Protein AF-A0A2U3ES69-F1 (afdb_monomer)

Structure (mmCIF, N/CA/C/O backbone):
data_AF-A0A2U3ES69-F1
#
_entry.id   AF-A0A2U3ES69-F1
#
loop_
_atom_site.group_PDB
_atom_site.id
_atom_site.type_symbol
_atom_site.label_atom_id
_atom_site.label_alt_id
_atom_site.label_comp_id
_atom_site.label_asym_id
_atom_site.label_entity_id
_atom_site.label_seq_id
_atom_site.pdbx_PDB_ins_code
_atom_site.Cartn_x
_atom_site.Cartn_y
_atom_site.Cartn_z
_atom_site.occupancy
_atom_site.B_iso_or_equiv
_atom_site.auth_seq_id
_atom_site.auth_comp_id
_atom_site.auth_asym_id
_atom_site.auth_atom_id
_atom_site.pdbx_PDB_model_num
ATOM 1 N N . GLY A 1 1 ? -7.976 -5.725 12.006 1.00 90.69 1 GLY A N 1
ATOM 2 C CA . GLY A 1 1 ? -6.854 -6.553 11.523 1.00 90.69 1 GLY A CA 1
ATOM 3 C C . GLY A 1 1 ? -6.730 -6.381 10.029 1.00 90.69 1 GLY A C 1
ATOM 4 O O . GLY A 1 1 ? -7.439 -5.546 9.483 1.00 90.69 1 GLY A O 1
ATOM 5 N N . ILE A 1 2 ? -5.855 -7.136 9.366 1.00 96.06 2 ILE A N 1
ATOM 6 C CA . ILE A 1 2 ? -5.842 -7.197 7.897 1.00 96.06 2 ILE A CA 1
ATOM 7 C C . ILE A 1 2 ? -7.011 -8.078 7.450 1.00 96.06 2 ILE A C 1
ATOM 9 O O . ILE A 1 2 ? -7.102 -9.220 7.882 1.00 96.06 2 ILE A O 1
ATOM 13 N N . GLU A 1 3 ? -7.890 -7.546 6.605 1.00 97.12 3 GLU A N 1
ATOM 14 C CA . GLU A 1 3 ? -9.077 -8.255 6.102 1.00 97.12 3 GLU A CA 1
ATOM 15 C C . GLU A 1 3 ? -8.863 -8.769 4.677 1.00 97.12 3 GLU A C 1
ATOM 17 O O . GLU A 1 3 ? -9.312 -9.853 4.314 1.00 97.12 3 GLU A O 1
ATOM 22 N N . ARG A 1 4 ? -8.182 -7.974 3.844 1.00 97.44 4 ARG A N 1
ATOM 23 C CA . ARG A 1 4 ? -7.964 -8.291 2.432 1.00 97.44 4 ARG A CA 1
ATOM 24 C C . ARG A 1 4 ? -6.699 -7.629 1.914 1.00 97.44 4 ARG A C 1
ATOM 26 O O . ARG A 1 4 ? -6.400 -6.490 2.269 1.00 97.44 4 ARG A O 1
ATOM 33 N N . ILE A 1 5 ? -6.017 -8.315 1.005 1.00 97.00 5 ILE A N 1
ATOM 34 C CA . ILE A 1 5 ? -5.001 -7.729 0.136 1.00 97.00 5 ILE A CA 1
ATOM 35 C C . ILE A 1 5 ? -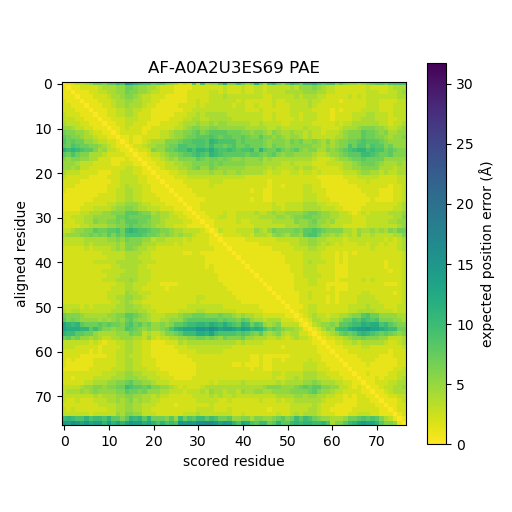5.331 -8.054 -1.320 1.00 97.00 5 ILE A C 1
ATOM 37 O O . ILE A 1 5 ? -5.689 -9.182 -1.648 1.00 97.00 5 ILE A O 1
ATOM 41 N N . GLU A 1 6 ? -5.235 -7.054 -2.187 1.00 97.81 6 GLU A N 1
ATOM 42 C CA . GLU A 1 6 ? -5.391 -7.209 -3.632 1.00 97.81 6 GLU A CA 1
ATOM 43 C C . GLU A 1 6 ? -4.173 -6.617 -4.322 1.00 97.81 6 GLU A C 1
ATOM 45 O O . GLU A 1 6 ? -3.853 -5.452 -4.094 1.00 97.81 6 GLU A O 1
ATOM 50 N N . THR A 1 7 ? -3.524 -7.379 -5.196 1.00 96.19 7 THR A N 1
ATOM 51 C CA . THR A 1 7 ? -2.387 -6.890 -5.978 1.00 96.19 7 THR A CA 1
ATOM 52 C C . THR A 1 7 ? -2.729 -6.940 -7.453 1.00 96.19 7 THR A C 1
ATOM 54 O O . THR A 1 7 ? -3.153 -7.972 -7.966 1.00 96.19 7 THR A O 1
ATOM 57 N N . VAL A 1 8 ? -2.546 -5.813 -8.137 1.00 96.12 8 VAL A N 1
ATOM 58 C CA . VAL A 1 8 ? -2.816 -5.687 -9.572 1.00 96.12 8 VAL A CA 1
ATOM 59 C C . VAL A 1 8 ? -1.613 -5.090 -10.300 1.00 96.12 8 VAL A C 1
ATOM 61 O O . VAL A 1 8 ? -0.941 -4.213 -9.742 1.00 96.12 8 VAL A O 1
ATOM 64 N N . PRO A 1 9 ? -1.331 -5.526 -11.539 1.00 95.00 9 PRO A N 1
ATOM 65 C CA . PRO A 1 9 ? -0.349 -4.861 -12.381 1.00 95.00 9 PRO A CA 1
ATOM 66 C C . PRO A 1 9 ? -0.833 -3.455 -12.749 1.00 95.00 9 PRO A C 1
ATOM 68 O O . PRO A 1 9 ? -2.027 -3.221 -12.948 1.00 95.00 9 PRO A O 1
ATOM 71 N N . VAL A 1 10 ? 0.100 -2.511 -12.822 1.00 94.69 10 VAL A N 1
ATOM 72 C CA . VAL A 1 10 ? -0.156 -1.120 -13.208 1.00 94.69 10 VAL A CA 1
ATOM 73 C C . VAL A 1 10 ? 0.983 -0.603 -14.078 1.00 94.69 10 VAL A C 1
ATOM 75 O O . VAL A 1 10 ? 2.143 -0.907 -13.825 1.00 94.69 10 VAL A O 1
ATOM 78 N N . ASP A 1 11 ? 0.666 0.229 -15.062 1.00 93.19 11 ASP A N 1
ATOM 79 C CA . ASP A 1 11 ? 1.666 0.916 -15.880 1.00 93.19 11 ASP A CA 1
ATOM 80 C C . ASP A 1 11 ? 1.657 2.417 -15.539 1.00 93.19 11 ASP A C 1
ATOM 82 O O . ASP A 1 11 ? 0.598 3.022 -15.343 1.00 93.19 11 ASP A O 1
ATOM 86 N N . ARG A 1 12 ? 2.839 3.033 -15.433 1.00 90.69 12 ARG A N 1
ATOM 87 C CA . ARG A 1 12 ? 2.997 4.489 -15.280 1.00 90.69 12 ARG A CA 1
ATOM 88 C C . ARG A 1 12 ? 4.015 5.018 -16.273 1.00 90.69 12 ARG A C 1
ATOM 90 O O . ARG A 1 12 ? 5.030 4.381 -16.525 1.00 90.69 12 ARG A O 1
ATOM 97 N N . LEU A 1 13 ? 3.783 6.229 -16.768 1.00 89.81 13 LEU A N 1
ATOM 98 C CA . LEU A 1 13 ? 4.815 6.980 -17.470 1.00 89.81 13 LEU A CA 1
ATOM 99 C C . LEU A 1 13 ? 5.743 7.630 -16.443 1.00 89.81 13 LEU A C 1
ATOM 101 O O . LEU A 1 13 ? 5.317 8.490 -15.673 1.00 89.81 13 LEU A O 1
ATOM 105 N N . ILE A 1 14 ? 7.011 7.229 -16.443 1.00 84.38 14 ILE A N 1
ATOM 106 C CA . ILE A 1 14 ? 8.065 7.835 -15.629 1.00 84.38 14 ILE A CA 1
ATOM 107 C C . ILE A 1 14 ? 9.093 8.413 -16.593 1.00 84.38 14 ILE A C 1
ATOM 109 O O . ILE A 1 14 ? 9.695 7.686 -17.379 1.00 84.38 14 ILE A O 1
ATOM 113 N N . ARG A 1 15 ? 9.269 9.742 -16.564 1.00 86.00 15 ARG A N 1
ATOM 114 C CA . ARG A 1 15 ? 10.170 10.473 -17.481 1.00 86.00 15 ARG A CA 1
ATOM 115 C C . ARG A 1 15 ? 9.913 10.150 -18.965 1.00 86.00 15 ARG A C 1
ATOM 117 O O . ARG A 1 15 ? 10.844 10.011 -19.747 1.00 86.00 15 ARG A O 1
ATOM 124 N N . GLY A 1 16 ? 8.641 10.000 -19.339 1.00 89.94 16 GLY A N 1
ATOM 125 C CA . GLY A 1 16 ? 8.225 9.689 -20.712 1.00 89.9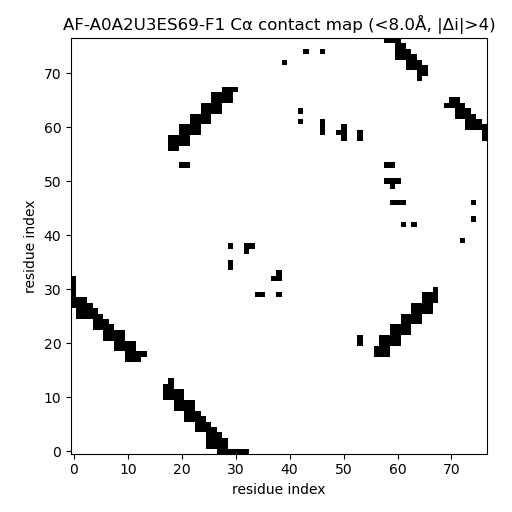4 16 GLY A CA 1
ATOM 126 C C . GLY A 1 16 ? 8.349 8.216 -21.115 1.00 89.94 16 GLY A C 1
ATOM 127 O O . GLY A 1 16 ? 7.882 7.862 -22.193 1.00 89.94 16 GLY A O 1
ATOM 128 N N . MET A 1 17 ? 8.903 7.347 -20.263 1.00 88.31 17 MET A N 1
ATOM 129 C CA . MET A 1 17 ? 8.986 5.909 -20.530 1.00 88.31 17 MET A CA 1
ATOM 130 C C . MET A 1 17 ? 7.879 5.144 -19.792 1.00 88.31 17 MET A C 1
ATOM 132 O O . MET A 1 17 ? 7.636 5.429 -18.615 1.00 88.31 17 MET A O 1
ATOM 136 N N . PRO A 1 18 ? 7.204 4.175 -20.437 1.00 90.75 18 PRO A N 1
ATOM 137 C CA . PRO A 1 18 ? 6.268 3.295 -19.754 1.00 90.75 18 PRO A CA 1
ATOM 138 C C . PRO A 1 18 ? 7.041 2.343 -18.839 1.00 90.75 18 PRO A C 1
ATOM 140 O O . PRO A 1 18 ? 7.870 1.554 -19.288 1.00 90.75 18 PRO A O 1
ATOM 143 N N . VAL A 1 19 ? 6.758 2.425 -17.546 1.00 91.81 19 VAL A N 1
ATOM 144 C CA . VAL A 1 19 ? 7.309 1.553 -16.514 1.00 91.81 19 VAL A CA 1
ATOM 145 C C . VAL A 1 19 ? 6.169 0.711 -15.963 1.00 91.81 19 VAL A C 1
ATOM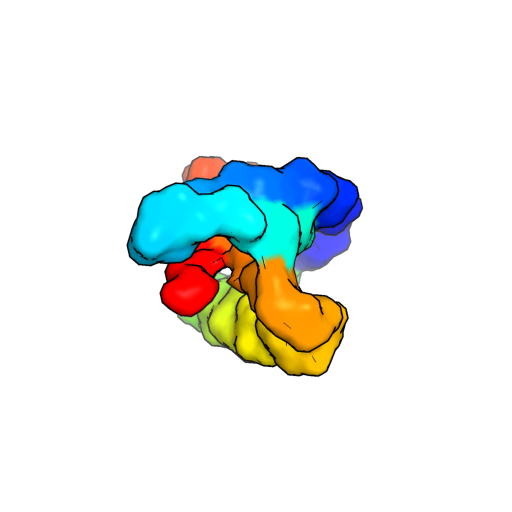 147 O O . VAL A 1 19 ? 5.129 1.247 -15.570 1.00 91.81 19 VAL A O 1
ATOM 150 N N . ARG A 1 20 ? 6.360 -0.608 -15.935 1.00 92.31 20 ARG A N 1
ATOM 151 C CA . ARG A 1 20 ? 5.405 -1.541 -15.337 1.00 92.31 20 ARG A CA 1
ATOM 152 C C . ARG A 1 20 ? 5.710 -1.704 -13.857 1.00 92.31 20 ARG A C 1
ATOM 154 O O . ARG A 1 20 ? 6.865 -1.804 -13.459 1.00 92.31 20 ARG A O 1
ATOM 161 N N . GLY A 1 21 ? 4.673 -1.752 -13.043 1.00 93.88 21 GLY A N 1
ATOM 162 C CA . GLY A 1 21 ? 4.777 -1.958 -11.613 1.00 93.88 21 GLY A CA 1
ATOM 163 C C . GLY A 1 21 ? 3.612 -2.765 -11.068 1.00 93.88 21 GLY A C 1
ATOM 164 O O . GLY A 1 21 ? 2.722 -3.214 -11.795 1.00 93.88 21 GLY A O 1
ATOM 165 N N . LEU A 1 22 ? 3.627 -2.933 -9.755 1.00 95.00 22 LEU A N 1
ATOM 166 C CA . LEU A 1 22 ? 2.552 -3.560 -9.001 1.00 95.00 22 LEU A CA 1
ATOM 167 C C . LEU A 1 22 ? 1.912 -2.536 -8.074 1.00 95.00 22 LEU A C 1
ATOM 169 O O . LEU A 1 22 ? 2.555 -1.598 -7.600 1.00 95.00 22 LEU A O 1
ATOM 173 N N . LYS A 1 23 ? 0.625 -2.719 -7.805 1.00 96.06 23 LYS A N 1
ATOM 174 C CA . LYS A 1 23 ? -0.099 -1.958 -6.794 1.00 96.06 23 LYS A CA 1
ATOM 175 C C . LYS A 1 23 ? -0.827 -2.915 -5.877 1.00 96.06 23 LYS A C 1
ATOM 177 O O . LYS A 1 23 ? -1.736 -3.610 -6.330 1.00 96.06 23 LYS A O 1
ATOM 182 N N . SER A 1 24 ? -0.461 -2.889 -4.602 1.00 97.06 24 SER A N 1
ATOM 183 C CA . SER A 1 24 ? -1.162 -3.620 -3.552 1.00 97.06 24 SER A CA 1
ATOM 184 C C . SER A 1 24 ? -2.122 -2.699 -2.813 1.00 97.06 24 SER A C 1
ATOM 186 O O . SER A 1 24 ? -1.758 -1.600 -2.395 1.00 97.06 24 SER A O 1
ATOM 188 N N . ARG A 1 25 ? -3.356 -3.164 -2.653 1.00 97.75 25 ARG A N 1
ATOM 189 C CA . ARG A 1 25 ? -4.414 -2.537 -1.871 1.00 97.75 25 ARG A CA 1
ATOM 190 C C . ARG A 1 25 ? -4.663 -3.384 -0.644 1.00 97.75 25 ARG A C 1
ATOM 192 O O . ARG A 1 25 ? -5.103 -4.525 -0.761 1.00 97.75 25 ARG A O 1
ATOM 199 N N . LEU A 1 26 ? -4.373 -2.823 0.514 1.00 97.75 26 LEU A N 1
ATOM 200 C CA . LEU A 1 26 ? -4.563 -3.466 1.797 1.00 97.75 26 LEU A CA 1
ATOM 201 C C . LEU A 1 26 ? -5.820 -2.904 2.455 1.00 97.75 26 LEU A C 1
ATOM 203 O O . LEU A 1 26 ? -5.936 -1.696 2.617 1.00 97.75 26 LEU A O 1
ATOM 207 N N . PHE A 1 27 ? -6.742 -3.765 2.858 1.00 97.56 27 PHE A N 1
ATOM 208 C CA . PHE A 1 27 ? -7.950 -3.387 3.581 1.00 97.56 27 PHE A CA 1
ATOM 209 C C . PHE A 1 27 ? -7.805 -3.841 5.026 1.00 97.56 27 PHE A C 1
ATOM 211 O O . PHE A 1 27 ? -7.569 -5.024 5.290 1.00 97.56 27 PHE A O 1
ATOM 218 N N . VAL A 1 28 ? -7.917 -2.899 5.956 1.00 97.12 28 VAL A N 1
ATOM 219 C CA . VAL A 1 28 ? -7.629 -3.125 7.373 1.00 97.12 28 VAL A CA 1
ATOM 220 C C . VAL A 1 28 ? -8.724 -2.557 8.261 1.00 97.12 28 VAL A C 1
ATOM 222 O O . VAL A 1 28 ? -9.300 -1.520 7.958 1.00 97.12 28 VAL A O 1
ATOM 225 N N . ARG A 1 29 ? -8.967 -3.197 9.403 1.00 95.69 29 ARG A N 1
ATOM 226 C CA . ARG A 1 29 ? -9.651 -2.580 10.549 1.00 95.69 29 ARG A CA 1
ATOM 227 C C . ARG A 1 29 ? -8.611 -2.051 11.527 1.00 95.69 29 ARG A C 1
ATOM 229 O O . ARG A 1 29 ? -7.827 -2.852 12.056 1.00 95.69 29 ARG A O 1
ATOM 236 N N . GLN A 1 30 ? -8.609 -0.740 11.749 1.00 93.31 30 GLN A N 1
ATOM 237 C CA . GLN A 1 30 ? -7.763 -0.033 12.710 1.00 93.31 30 GLN A CA 1
ATOM 238 C C . GLN A 1 30 ? -7.943 -0.553 14.139 1.00 93.31 30 GLN A C 1
ATOM 240 O O . GLN A 1 30 ? -6.984 -0.522 14.900 1.00 93.31 30 GLN A O 1
ATOM 245 N N . SER A 1 31 ? -9.110 -1.101 14.489 1.00 93.06 31 SER A N 1
ATOM 246 C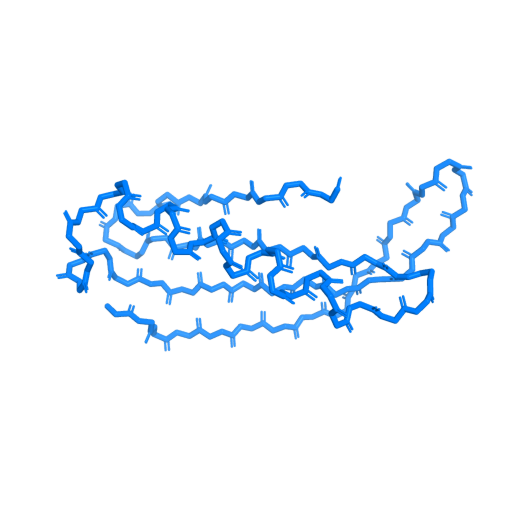 CA . SER A 1 31 ? -9.388 -1.686 15.813 1.00 93.06 31 SER A CA 1
ATOM 247 C C . SER A 1 31 ? -8.410 -2.778 16.275 1.00 93.06 31 SER A C 1
ATOM 249 O O . SER A 1 31 ? -8.324 -3.046 17.468 1.00 93.06 31 SER A O 1
ATOM 251 N N . ALA A 1 32 ? -7.654 -3.402 15.362 1.00 92.69 32 ALA A N 1
ATOM 252 C CA . ALA A 1 32 ? -6.608 -4.371 15.718 1.00 92.69 32 ALA A CA 1
ATOM 253 C C . ALA A 1 32 ? -5.191 -3.776 15.794 1.00 92.69 32 ALA A C 1
ATOM 255 O O . ALA A 1 32 ? -4.224 -4.518 15.940 1.00 92.69 32 ALA A O 1
ATOM 256 N N . PHE A 1 33 ? -5.056 -2.462 15.645 1.00 93.31 33 PHE A N 1
ATOM 257 C CA . PHE A 1 33 ? -3.810 -1.722 15.808 1.00 93.31 33 PHE A CA 1
ATOM 258 C C . PHE A 1 33 ? -3.916 -0.833 17.052 1.00 93.31 33 PHE A C 1
ATOM 260 O O . PHE A 1 33 ? -5.013 -0.506 17.499 1.00 93.31 33 PHE A O 1
ATOM 267 N N . GLY A 1 34 ? -2.781 -0.378 17.588 1.00 92.06 34 GLY A N 1
ATOM 268 C CA . GLY A 1 34 ? -2.725 0.552 18.729 1.00 92.06 34 GLY A CA 1
ATOM 269 C C . GLY A 1 34 ? -3.228 1.975 18.435 1.00 92.06 34 GLY A C 1
ATOM 270 O O . GLY A 1 34 ? -2.898 2.899 19.170 1.00 92.06 34 GLY A O 1
ATOM 271 N N . GLY A 1 35 ? -3.983 2.166 17.350 1.00 91.19 35 GLY A N 1
ATOM 272 C CA . GLY A 1 35 ? -4.428 3.455 16.833 1.00 91.19 35 GLY A CA 1
ATOM 273 C C . GLY A 1 35 ? -3.917 3.744 15.421 1.00 91.19 35 GLY A C 1
ATOM 274 O O . GLY A 1 35 ? -3.258 2.920 14.781 1.00 91.19 35 GLY A O 1
ATOM 275 N N . GLU A 1 36 ? -4.229 4.944 14.939 1.00 91.44 36 GLU A N 1
ATOM 276 C CA . GLU A 1 36 ? -3.906 5.390 13.581 1.00 91.44 36 GLU A CA 1
ATOM 277 C C . GLU A 1 36 ? -2.393 5.449 13.335 1.00 91.44 36 GLU A C 1
ATOM 279 O O . GLU A 1 36 ? -1.906 4.944 12.327 1.00 91.44 36 GLU A O 1
ATOM 284 N N . GLY A 1 37 ? -1.627 5.973 14.298 1.00 94.00 37 GLY A N 1
ATOM 285 C CA . GLY A 1 37 ? -0.169 6.055 14.187 1.00 94.00 37 GLY A CA 1
ATOM 286 C C . GLY A 1 37 ? 0.496 4.684 14.023 1.00 94.00 37 GLY A C 1
ATOM 287 O O . GLY A 1 37 ? 1.383 4.521 13.186 1.00 94.00 37 GLY A O 1
ATOM 288 N N . SER A 1 38 ? 0.034 3.667 14.761 1.00 95.62 38 SER A N 1
ATOM 289 C CA . SER A 1 38 ? 0.531 2.292 14.612 1.00 95.62 38 SER A CA 1
ATOM 290 C C . SER A 1 38 ? 0.182 1.700 13.248 1.00 95.62 38 SER A C 1
ATOM 292 O O . SER A 1 38 ? 1.011 1.010 12.656 1.00 95.62 38 SER A O 1
ATOM 294 N N . LEU A 1 39 ? -1.018 1.984 12.733 1.00 95.31 39 LEU A N 1
ATOM 295 C CA . LEU A 1 39 ? -1.421 1.553 11.398 1.00 95.31 39 LEU A CA 1
ATOM 296 C C . LEU A 1 39 ? -0.569 2.224 10.307 1.00 95.31 39 LEU A C 1
ATOM 298 O O . LEU A 1 39 ? -0.109 1.555 9.382 1.00 95.31 39 LEU A O 1
ATOM 302 N N . TYR A 1 40 ? -0.315 3.526 10.429 1.00 94.44 40 TYR A N 1
ATOM 303 C CA . TYR A 1 40 ? 0.526 4.262 9.489 1.00 94.44 40 TYR A CA 1
ATOM 304 C C . TYR A 1 40 ? 1.978 3.761 9.501 1.00 94.44 40 TYR A C 1
ATOM 306 O O . TYR A 1 40 ? 2.581 3.559 8.442 1.00 94.44 40 TYR A O 1
ATOM 314 N N . LEU A 1 41 ? 2.542 3.501 10.686 1.00 95.75 41 LEU A N 1
ATOM 315 C CA . LEU A 1 41 ? 3.881 2.924 10.819 1.00 95.75 41 LEU A CA 1
ATOM 316 C C . LEU A 1 41 ? 3.948 1.544 10.155 1.00 95.75 41 LEU A C 1
ATOM 318 O O . LEU A 1 41 ? 4.862 1.278 9.375 1.00 95.75 41 LEU A O 1
ATOM 322 N N . PHE A 1 42 ? 2.952 0.693 10.415 1.00 95.62 42 PHE A N 1
ATOM 323 C CA . PHE A 1 42 ? 2.833 -0.612 9.773 1.00 95.62 42 PHE A CA 1
ATOM 324 C C . PHE A 1 42 ? 2.799 -0.487 8.242 1.00 95.62 42 PHE A C 1
ATOM 326 O O . PHE A 1 42 ? 3.567 -1.160 7.556 1.00 95.62 42 PHE A O 1
ATOM 333 N N . GLY A 1 43 ? 1.970 0.415 7.704 1.00 95.88 43 GLY A N 1
ATOM 334 C CA . GLY A 1 43 ? 1.899 0.685 6.267 1.00 95.88 43 GLY A CA 1
ATOM 335 C C . GLY A 1 43 ? 3.224 1.185 5.686 1.00 95.88 43 GLY A C 1
ATOM 336 O O . GLY A 1 43 ? 3.620 0.754 4.608 1.00 95.88 43 GLY A O 1
ATOM 337 N N . THR A 1 44 ? 3.961 2.011 6.430 1.00 96.44 44 THR A N 1
ATOM 338 C CA . THR A 1 44 ? 5.276 2.527 6.016 1.00 96.44 44 THR A CA 1
ATOM 339 C C . THR A 1 44 ? 6.318 1.414 5.915 1.00 96.44 44 THR A C 1
ATOM 341 O O . THR A 1 44 ? 7.007 1.302 4.901 1.00 96.44 44 THR A O 1
ATOM 344 N N . VAL A 1 45 ? 6.404 0.549 6.931 1.00 96.44 45 VAL A N 1
ATOM 345 C CA . VAL A 1 45 ? 7.309 -0.611 6.910 1.00 96.44 45 VAL A CA 1
ATOM 346 C C . VAL A 1 45 ? 6.921 -1.572 5.787 1.00 96.44 45 VAL A C 1
ATOM 348 O O . VAL A 1 45 ? 7.791 -2.056 5.065 1.00 96.44 45 VAL A O 1
ATOM 351 N N . LEU A 1 46 ? 5.621 -1.811 5.590 1.00 96.12 46 LEU A N 1
ATOM 352 C CA . LEU A 1 46 ? 5.122 -2.687 4.534 1.00 96.12 46 LEU A CA 1
ATOM 353 C C . LEU A 1 46 ? 5.409 -2.135 3.130 1.00 96.12 46 LEU A C 1
ATOM 355 O O . LEU A 1 46 ? 5.796 -2.898 2.250 1.00 96.12 46 LEU A O 1
ATOM 359 N N . ALA A 1 47 ? 5.251 -0.827 2.912 1.00 95.75 47 ALA A N 1
ATOM 360 C CA . ALA A 1 47 ? 5.567 -0.187 1.636 1.00 95.75 47 ALA A CA 1
ATOM 361 C C . ALA A 1 47 ? 7.049 -0.363 1.282 1.00 95.75 47 ALA A C 1
ATOM 363 O O . ALA A 1 47 ? 7.369 -0.758 0.161 1.00 95.75 47 ALA A O 1
ATOM 364 N N . HIS A 1 48 ? 7.938 -0.140 2.256 1.00 94.25 48 HIS A N 1
ATOM 365 C CA . HIS A 1 48 ? 9.371 -0.361 2.082 1.00 94.25 48 HIS A CA 1
ATOM 366 C C . HIS A 1 48 ? 9.698 -1.840 1.852 1.00 94.25 48 HIS A C 1
ATOM 368 O O . HIS A 1 48 ? 10.485 -2.169 0.977 1.00 94.25 48 HIS A O 1
ATOM 374 N N . PHE A 1 49 ? 9.070 -2.755 2.590 1.00 94.38 49 PHE A N 1
ATOM 375 C CA . PHE A 1 49 ? 9.251 -4.186 2.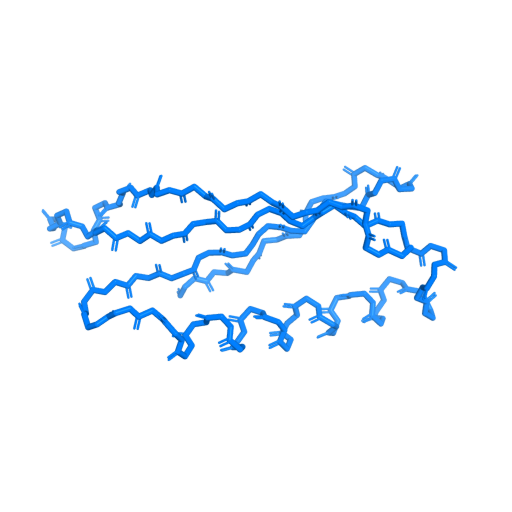359 1.00 94.38 49 PHE A CA 1
ATOM 376 C C . PHE A 1 49 ? 8.870 -4.577 0.924 1.00 94.38 49 PHE A C 1
ATOM 378 O O . PHE A 1 49 ? 9.648 -5.238 0.248 1.00 94.38 49 PHE A O 1
ATOM 385 N N . LEU A 1 50 ? 7.708 -4.137 0.433 1.00 93.12 50 LEU A N 1
ATOM 386 C CA . LEU A 1 50 ? 7.225 -4.476 -0.909 1.00 93.12 50 LEU A CA 1
ATOM 387 C C . LEU A 1 50 ? 8.087 -3.874 -2.026 1.00 93.12 50 LEU A C 1
ATOM 389 O O . LEU A 1 50 ? 8.246 -4.506 -3.071 1.00 93.12 50 LEU A O 1
ATOM 393 N N . SER A 1 51 ? 8.665 -2.687 -1.820 1.00 91.06 51 SER A N 1
ATOM 394 C CA . SER A 1 51 ? 9.550 -2.076 -2.816 1.00 91.06 51 SER A CA 1
ATOM 395 C C . SER A 1 51 ? 10.836 -2.880 -3.033 1.00 91.06 51 SER A C 1
ATOM 397 O O . SER A 1 51 ? 11.336 -2.907 -4.155 1.00 91.06 51 SER A O 1
ATOM 399 N N . LEU A 1 52 ? 11.316 -3.617 -2.021 1.00 90.94 52 LEU A N 1
ATOM 400 C CA . LEU A 1 52 ? 12.477 -4.511 -2.144 1.00 90.94 52 LEU A CA 1
ATOM 401 C C . LEU A 1 52 ? 12.229 -5.712 -3.073 1.00 90.94 52 LEU A C 1
ATOM 403 O O . LEU A 1 52 ? 13.187 -6.299 -3.570 1.00 90.94 52 LEU A O 1
ATOM 407 N N . TYR A 1 53 ? 10.965 -6.076 -3.320 1.00 88.50 53 TYR A N 1
ATOM 408 C CA . TYR A 1 53 ? 10.583 -7.173 -4.222 1.00 88.50 53 TYR A CA 1
ATOM 409 C C . TYR A 1 53 ? 10.133 -6.691 -5.604 1.00 88.50 53 TYR A C 1
ATOM 411 O O . TYR A 1 53 ? 9.746 -7.507 -6.444 1.00 88.50 53 TYR A O 1
ATOM 419 N N . ALA A 1 54 ? 10.169 -5.382 -5.868 1.00 86.44 54 ALA A N 1
ATOM 420 C CA . ALA A 1 54 ? 9.961 -4.885 -7.217 1.00 86.44 54 ALA A CA 1
ATOM 421 C C . ALA A 1 54 ? 11.085 -5.409 -8.126 1.00 86.44 54 ALA A C 1
ATOM 423 O O . ALA A 1 54 ? 12.266 -5.338 -7.786 1.00 86.44 54 ALA A O 1
ATOM 424 N N . SER A 1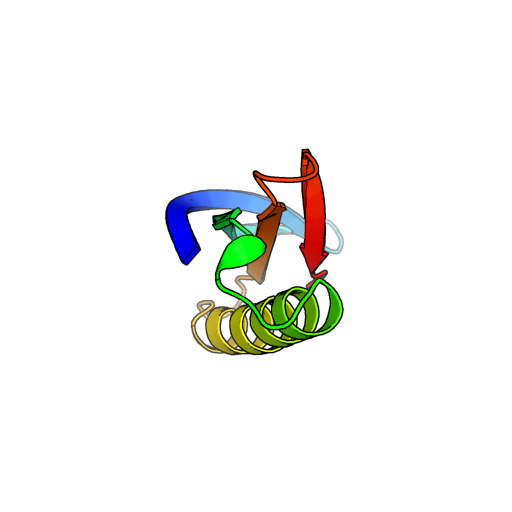 55 ? 10.724 -5.953 -9.290 1.00 84.00 55 SER A N 1
ATOM 425 C CA . SER A 1 55 ? 11.714 -6.377 -10.282 1.00 84.00 55 SER A CA 1
ATOM 426 C C . SER A 1 55 ? 12.570 -5.195 -10.747 1.00 84.00 55 SER A C 1
ATOM 428 O O . SER A 1 55 ? 12.170 -4.035 -10.635 1.00 84.00 55 SER A O 1
ATOM 430 N N . VAL A 1 56 ? 13.728 -5.485 -11.344 1.00 78.31 56 VAL A N 1
ATOM 431 C CA . VAL A 1 56 ? 14.578 -4.458 -11.962 1.00 78.31 56 VAL A CA 1
ATOM 432 C C . VAL A 1 56 ? 13.745 -3.629 -12.948 1.00 78.31 56 VAL A C 1
ATOM 434 O O . VAL A 1 56 ? 13.046 -4.187 -13.794 1.00 78.31 56 VAL A O 1
ATOM 437 N N . ASN A 1 57 ? 13.810 -2.300 -12.821 1.00 80.75 57 ASN A N 1
ATOM 438 C CA . ASN A 1 57 ? 13.006 -1.332 -13.581 1.00 80.75 57 ASN A CA 1
ATOM 439 C C . ASN A 1 57 ? 11.484 -1.439 -13.373 1.00 80.75 57 ASN A C 1
ATOM 441 O O . ASN A 1 57 ? 10.723 -1.098 -14.276 1.00 80.75 57 ASN A O 1
ATOM 445 N N . ALA A 1 58 ? 11.031 -1.880 -12.201 1.00 87.06 58 ALA A N 1
ATOM 446 C CA . ALA A 1 58 ? 9.632 -1.812 -11.796 1.00 87.06 58 ALA A CA 1
ATOM 447 C C . ALA A 1 58 ? 9.464 -1.008 -10.505 1.00 87.06 58 ALA A C 1
ATOM 449 O O . ALA A 1 58 ? 10.406 -0.809 -9.742 1.00 87.06 58 ALA A O 1
ATOM 450 N N . PHE A 1 59 ? 8.239 -0.555 -10.257 1.00 90.88 59 PHE A N 1
ATOM 451 C CA . PHE A 1 59 ? 7.861 0.078 -8.998 1.00 90.88 59 PHE A CA 1
ATOM 452 C C . PHE A 1 59 ? 6.808 -0.749 -8.264 1.00 90.88 59 PHE A C 1
AT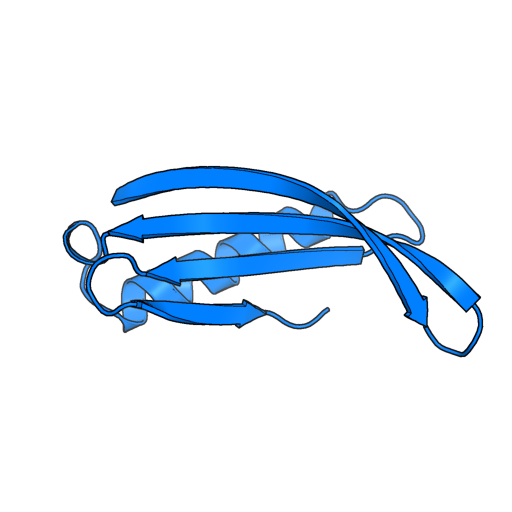OM 454 O O . PHE A 1 59 ? 6.077 -1.537 -8.871 1.00 90.88 59 PHE A O 1
ATOM 461 N N . HIS A 1 60 ? 6.685 -0.515 -6.960 1.00 94.38 60 HIS A N 1
ATOM 462 C CA . HIS A 1 60 ? 5.622 -1.089 -6.151 1.00 94.38 60 HIS A CA 1
ATOM 463 C C . HIS A 1 60 ? 4.876 0.014 -5.395 1.00 94.38 60 HIS A C 1
ATOM 465 O O . HIS A 1 60 ? 5.476 0.802 -4.675 1.00 94.38 60 HIS A O 1
ATOM 471 N N . LEU A 1 61 ? 3.554 0.063 -5.549 1.00 95.25 61 LEU A N 1
ATOM 472 C CA . LEU A 1 61 ? 2.668 0.987 -4.843 1.00 95.25 61 LEU A CA 1
ATOM 473 C C . LEU A 1 61 ? 1.933 0.269 -3.716 1.00 95.25 61 LEU A C 1
ATOM 475 O O . LEU A 1 61 ? 1.489 -0.869 -3.890 1.00 95.25 61 LEU A O 1
ATOM 479 N N . LEU A 1 62 ? 1.739 0.966 -2.599 1.00 97.56 62 LEU A N 1
ATOM 480 C CA . LEU A 1 62 ? 0.867 0.525 -1.516 1.00 97.56 62 LEU A CA 1
ATOM 481 C C . LEU A 1 62 ? -0.246 1.552 -1.281 1.00 97.56 62 LEU A C 1
ATOM 483 O O . LEU A 1 62 ? 0.021 2.736 -1.066 1.00 97.56 62 LEU A O 1
ATOM 487 N N . GLU A 1 63 ? -1.490 1.075 -1.290 1.00 97.50 63 GLU A N 1
ATOM 488 C CA . GLU A 1 63 ? -2.669 1.799 -0.806 1.00 97.50 63 GLU A CA 1
ATOM 489 C C . GLU A 1 63 ? -3.240 1.037 0.397 1.00 97.50 63 GLU A C 1
ATOM 491 O O . GLU A 1 63 ? -3.525 -0.155 0.289 1.00 97.50 63 GLU A O 1
ATOM 496 N N . VAL A 1 64 ? -3.423 1.703 1.535 1.00 97.62 64 VAL A N 1
ATOM 497 C CA . VAL A 1 64 ? -4.051 1.120 2.729 1.00 97.62 64 VAL A CA 1
ATOM 498 C C . VAL A 1 64 ? -5.404 1.782 2.940 1.00 97.62 64 VAL A C 1
ATOM 500 O O . VAL A 1 64 ? -5.484 2.992 3.119 1.00 97.62 64 VAL A O 1
ATOM 503 N N . TYR A 1 65 ? -6.461 0.980 2.920 1.00 97.06 65 TYR A N 1
ATOM 504 C CA . TYR A 1 65 ? -7.842 1.369 3.161 1.00 97.06 65 TYR A CA 1
ATOM 505 C C . TYR A 1 65 ? -8.236 0.974 4.576 1.00 97.06 65 TYR A C 1
ATOM 507 O O . TYR A 1 65 ? -8.346 -0.214 4.896 1.00 97.06 65 TYR A O 1
ATOM 515 N N . ASN A 1 66 ? -8.471 1.974 5.413 1.00 96.25 66 ASN A N 1
ATOM 516 C CA . ASN A 1 66 ? -9.004 1.777 6.745 1.00 96.25 66 ASN A CA 1
ATOM 517 C C . ASN A 1 66 ? -10.527 1.627 6.664 1.00 96.25 66 ASN A C 1
ATOM 519 O O . ASN A 1 66 ? -11.244 2.540 6.266 1.00 96.25 66 ASN A O 1
ATOM 523 N N . LEU A 1 67 ? -11.031 0.449 7.012 1.00 95.44 67 LEU A N 1
ATOM 524 C CA . LEU A 1 67 ? -12.449 0.107 6.930 1.00 95.44 67 LEU A CA 1
ATOM 525 C C . LEU A 1 67 ? -13.277 0.728 8.058 1.00 95.44 67 LEU A C 1
ATOM 527 O O . LEU A 1 67 ? -14.496 0.813 7.919 1.00 95.44 67 LEU A O 1
ATOM 531 N N . ASP A 1 68 ? -12.633 1.149 9.149 1.00 93.31 68 ASP A N 1
ATOM 532 C CA . ASP A 1 68 ? -13.327 1.700 10.311 1.00 93.31 68 ASP A CA 1
ATOM 533 C C . ASP A 1 68 ? -13.686 3.178 10.080 1.00 93.31 68 ASP A C 1
ATOM 535 O O . ASP A 1 68 ? -14.817 3.584 10.340 1.00 93.31 68 ASP A O 1
ATOM 539 N N . ASN A 1 69 ? -12.761 3.969 9.521 1.00 91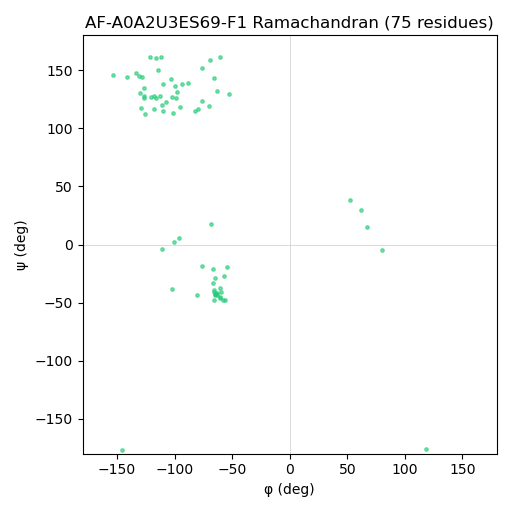.62 69 ASN A N 1
ATOM 540 C CA . ASN A 1 69 ? -12.957 5.405 9.264 1.00 91.62 69 ASN A CA 1
ATOM 541 C C . ASN A 1 69 ? -13.050 5.784 7.768 1.00 91.62 69 ASN A C 1
ATOM 543 O O . ASN A 1 69 ? -13.333 6.935 7.448 1.00 91.62 69 ASN A O 1
ATOM 547 N N . LYS A 1 70 ? -12.876 4.818 6.853 1.00 92.88 70 LYS A N 1
ATOM 548 C CA . LYS A 1 70 ? -12.907 4.975 5.383 1.00 92.88 70 LYS A CA 1
ATOM 549 C C . LYS A 1 70 ? -11.760 5.802 4.789 1.00 92.88 70 LYS A C 1
ATOM 551 O O . LYS A 1 70 ? -11.834 6.184 3.619 1.00 92.88 70 LYS A O 1
ATOM 556 N N . GLU A 1 71 ? -10.693 6.045 5.543 1.00 94.38 71 GLU A N 1
ATOM 557 C CA . GLU A 1 71 ? -9.509 6.738 5.038 1.00 94.38 71 GLU A CA 1
ATOM 558 C C . GLU A 1 71 ? -8.645 5.842 4.147 1.00 94.38 71 GLU A C 1
ATOM 560 O O . GLU A 1 71 ? -8.617 4.613 4.269 1.00 94.38 71 GLU A O 1
ATOM 565 N N . CYS A 1 72 ? -7.930 6.481 3.220 1.00 95.44 72 CYS A N 1
ATOM 566 C CA . CYS A 1 72 ? -7.013 5.824 2.301 1.00 95.44 72 CYS A CA 1
ATOM 567 C C . CYS A 1 72 ? -5.633 6.472 2.398 1.00 95.44 72 CYS A C 1
ATOM 569 O O . CYS A 1 72 ? -5.442 7.613 1.975 1.00 95.44 72 CYS A O 1
ATOM 571 N N . TYR A 1 73 ? -4.667 5.715 2.905 1.00 95.38 73 TYR A N 1
ATOM 572 C CA . TYR A 1 73 ? -3.265 6.111 2.948 1.00 95.38 73 TYR A CA 1
ATOM 573 C C . TYR A 1 73 ? -2.547 5.581 1.712 1.00 95.38 73 TYR A C 1
ATOM 575 O O . TYR A 1 73 ? -2.762 4.440 1.292 1.00 95.38 73 TYR A O 1
ATOM 583 N 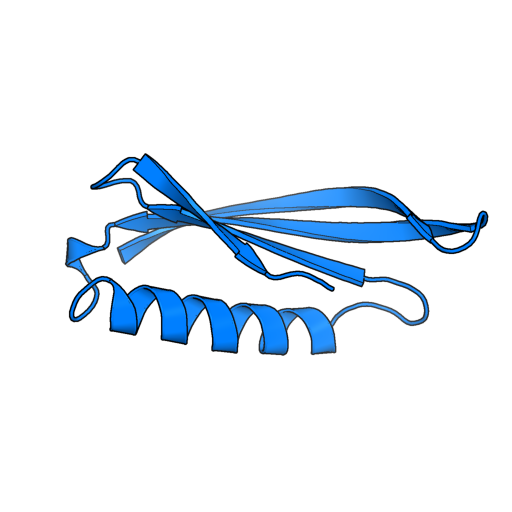N . ARG A 1 74 ? -1.684 6.403 1.117 1.00 96.06 74 ARG A N 1
ATOM 584 C CA . ARG A 1 74 ? -0.905 6.039 -0.069 1.00 96.06 74 ARG A CA 1
ATOM 585 C C . ARG A 1 74 ? 0.552 6.370 0.167 1.00 96.06 74 ARG A C 1
ATOM 587 O O . ARG A 1 74 ? 0.867 7.500 0.529 1.00 96.06 74 ARG A O 1
ATOM 594 N N . TRP A 1 75 ? 1.421 5.407 -0.104 1.00 94.38 75 TRP A N 1
ATOM 595 C CA . TRP A 1 75 ? 2.859 5.631 -0.066 1.00 94.38 75 TRP A CA 1
ATOM 596 C C . TRP A 1 75 ? 3.371 5.876 -1.489 1.00 94.38 75 TRP A C 1
ATOM 598 O O . TRP A 1 75 ? 3.061 5.080 -2.386 1.00 94.38 75 TRP A O 1
ATOM 608 N N . PRO A 1 76 ? 4.083 6.993 -1.732 1.00 80.62 76 PRO A N 1
ATOM 609 C CA . PRO A 1 76 ? 4.697 7.260 -3.026 1.00 80.62 76 PRO A CA 1
ATOM 610 C C . PRO A 1 76 ? 5.867 6.301 -3.295 1.00 80.62 76 PRO A C 1
ATOM 612 O O . PRO A 1 76 ? 6.427 5.722 -2.364 1.00 80.62 76 PRO A O 1
ATOM 615 N N . VAL A 1 77 ? 6.200 6.149 -4.582 1.00 71.75 77 VAL A N 1
ATOM 616 C CA . VAL A 1 77 ? 7.427 5.484 -5.065 1.00 71.75 77 VAL A CA 1
ATOM 617 C C . VAL A 1 77 ? 8.582 6.466 -4.996 1.00 71.75 77 VAL A C 1
ATOM 619 O O . VAL A 1 77 ? 8.349 7.626 -5.412 1.00 71.75 77 VAL A O 1
#

Sequence (77 aa):
GIERIETVPVDRLIRGMPVRGLKSRLFVRQSAFGGEGSLYLFGTVLAHFLSLYASVNAFHLLEVYNLDNKECYRWPV

Foldseek 3Di:
DWDDKDKDKDWDQDVNDIFIEIEIEIEDAQVVAPHDVRVVVVQVVVLVVVQVVIPVRYGYWYWYAHPVVRDIDTDDD

Nearest PDB structures (foldseek):
  6n38-assembly1_H  TM=9.408E-01  e=3.711E-07  Escherichia coli 042
  6n38-assembly1_I  TM=9.045E-01  e=1.721E-06  Escherichia coli 042
  2y4o-assembly1_B  TM=4.949E-01  e=2.516E+00  Burkholderia cenocepacia J2315
  7ex1-assembly2_B  TM=4.452E-01  e=1.714E+00  Ebinur lake virus
  7ewy-assembly1_A  TM=4.928E-01  e=3.048E+00  Ebinur lake virus

pLDDT: mean 92.96, std 4.83, range [71.75, 97.81]

Mean predicted aligned error: 3.38 Å

Secondary structure (DSSP, 8-state):
-EEEEEEEEEEEEETTEEEEEEEEEEEE-GGGTTSHHHHHHHHHHHHHHHHTTSPTT-EEEEEEEETTT--EEEE--

Solvent-accessible surface area (backbone atoms only — not comparable to full-atom values): 4360 Å² total; per-residue (Å²): 63,85,77,46,76,49,75,44,82,42,76,45,73,56,96,86,40,84,34,52,28,41,36,37,40,36,36,28,36,51,89,66,40,90,38,68,69,50,46,52,50,50,50,51,55,48,41,55,56,49,42,73,70,35,53,93,83,37,47,41,37,38,36,40,34,32,69,77,81,69,47,75,51,72,54,83,124

Radius of gyration: 13.34 Å; Cα contacts (8 Å, |Δi|>4): 139; chains: 1; bounding box: 28×19×39 Å